Protein AF-A0A7Y2DFK9-F1 (afdb_monomer_lite)

Sequence (100 aa):
VNGAIVAPATYSNHLAGHGIDINVIYGNNEWANSWVLRKYPSVPEPVRHFLKSVIDDPDLRWGGEFRNSDPVHIDDHLNKDMDVWNQRYQAMQRAVQLGN

Radius of gyration: 15.13 Å; chains: 1; bounding box: 36×29×43 Å

Secondary structure (DSSP, 8-state):
-TT-SSPPPTT-HHHHT-EEE--EEETTTEEE-HHHHTTTTSS-HHHHHHHHHHHT-SS-EEGGGSSS--TTEEE--GGGSHHHHHHHHHHHHHHHHH--

Structure (mmCIF, N/CA/C/O backbone):
data_AF-A0A7Y2DFK9-F1
#
_entry.id   AF-A0A7Y2DFK9-F1
#
loop_
_atom_site.group_PDB
_atom_site.id
_atom_site.type_symbol
_atom_site.label_atom_id
_atom_site.label_alt_id
_atom_site.label_comp_id
_atom_site.label_asym_id
_atom_site.label_entity_id
_atom_site.label_seq_id
_atom_site.pdbx_PDB_ins_code
_atom_site.Cartn_x
_atom_site.Cartn_y
_atom_site.Cartn_z
_atom_site.occupancy
_atom_site.B_iso_or_equiv
_atom_site.auth_seq_id
_atom_site.auth_comp_id
_atom_site.auth_asym_id
_atom_site.auth_atom_id
_atom_site.pdbx_PDB_model_num
ATOM 1 N N . VAL A 1 1 ? -3.432 14.226 10.534 1.00 51.69 1 VAL A N 1
ATOM 2 C CA . VAL A 1 1 ? -2.023 13.872 10.246 1.00 51.69 1 VAL A CA 1
ATOM 3 C C . VAL A 1 1 ? -1.338 15.123 9.725 1.00 51.69 1 VAL A C 1
ATOM 5 O O . VAL A 1 1 ? -1.836 15.686 8.757 1.00 51.69 1 VAL A O 1
ATOM 8 N N . ASN A 1 2 ? -0.285 15.613 10.384 1.00 37.16 2 ASN A N 1
ATOM 9 C CA . ASN A 1 2 ? 0.483 16.747 9.856 1.00 37.16 2 ASN A CA 1
ATOM 10 C C . ASN A 1 2 ? 1.266 16.282 8.617 1.00 37.16 2 ASN A C 1
ATOM 12 O O . ASN A 1 2 ? 1.924 15.249 8.680 1.00 37.16 2 ASN A O 1
ATOM 16 N N . GLY A 1 3 ? 1.164 17.015 7.502 1.00 51.38 3 GLY A N 1
ATOM 17 C CA . GLY A 1 3 ? 1.833 16.682 6.233 1.00 51.38 3 GLY A CA 1
ATOM 18 C C . GLY A 1 3 ? 0.955 16.018 5.164 1.00 51.38 3 GLY A C 1
ATOM 19 O O . GLY A 1 3 ? 1.451 15.716 4.083 1.00 51.38 3 GLY A O 1
ATOM 20 N N . ALA A 1 4 ? -0.342 15.815 5.419 1.00 51.59 4 ALA A N 1
ATOM 21 C CA . ALA A 1 4 ? -1.256 15.304 4.400 1.00 51.59 4 ALA A CA 1
ATOM 22 C C . ALA A 1 4 ? -1.539 16.386 3.337 1.00 51.59 4 ALA A C 1
ATOM 24 O O . ALA A 1 4 ? -2.108 17.431 3.646 1.00 51.59 4 ALA A O 1
ATOM 25 N N . ILE A 1 5 ? -1.140 16.132 2.085 1.00 55.94 5 ILE A N 1
ATOM 26 C CA . ILE A 1 5 ? -1.393 17.022 0.932 1.00 55.94 5 ILE A CA 1
ATOM 27 C C . ILE A 1 5 ? -2.887 17.004 0.544 1.00 55.94 5 ILE A C 1
ATOM 29 O O . ILE A 1 5 ? -3.396 17.950 -0.052 1.00 55.94 5 ILE A O 1
ATOM 33 N N . VAL A 1 6 ? -3.609 15.949 0.934 1.00 56.00 6 VAL A N 1
ATOM 34 C CA . VAL A 1 6 ? -5.044 15.757 0.694 1.00 56.00 6 VAL A CA 1
ATOM 35 C C . VAL A 1 6 ? -5.735 15.469 2.026 1.00 56.00 6 VAL A C 1
ATOM 37 O O . VAL A 1 6 ? -5.181 14.766 2.871 1.00 56.00 6 VAL A O 1
ATOM 40 N N . ALA A 1 7 ? -6.941 16.012 2.226 1.00 55.16 7 ALA A N 1
ATOM 41 C CA . ALA A 1 7 ? -7.749 15.704 3.403 1.00 55.16 7 ALA A CA 1
ATOM 42 C C . ALA A 1 7 ? -7.993 14.183 3.475 1.00 55.16 7 ALA A C 1
ATOM 44 O O . ALA A 1 7 ? -8.572 13.625 2.538 1.00 55.16 7 ALA A O 1
ATOM 45 N N . PRO A 1 8 ? -7.563 13.499 4.552 1.00 62.50 8 PRO A N 1
ATOM 46 C CA . PRO A 1 8 ? -7.788 12.069 4.690 1.00 62.50 8 PRO A CA 1
ATOM 47 C C . PRO A 1 8 ? -9.285 11.763 4.710 1.00 62.50 8 PRO A C 1
ATOM 49 O O . PRO A 1 8 ? -10.067 12.499 5.317 1.00 62.50 8 PRO A O 1
ATOM 52 N N . ALA A 1 9 ? -9.682 10.647 4.098 1.00 69.25 9 ALA A N 1
ATOM 53 C CA . ALA A 1 9 ? -11.022 10.111 4.294 1.00 69.25 9 ALA A CA 1
ATOM 54 C C . ALA A 1 9 ? -11.293 9.898 5.794 1.00 69.25 9 ALA A C 1
ATOM 56 O O . ALA A 1 9 ? -10.387 9.526 6.546 1.00 69.25 9 ALA A O 1
ATOM 57 N N . THR A 1 10 ? -12.547 10.080 6.217 1.00 74.25 10 THR A N 1
ATOM 58 C CA . THR A 1 10 ? -12.972 9.941 7.623 1.00 74.25 10 THR A CA 1
ATOM 59 C C . THR A 1 10 ? -12.567 8.590 8.231 1.00 74.25 10 THR A C 1
ATOM 61 O O . THR A 1 10 ? -12.242 8.533 9.410 1.00 74.25 10 THR A O 1
ATOM 64 N N . TYR A 1 11 ? -12.491 7.538 7.404 1.00 85.12 11 TYR A N 1
ATOM 65 C CA . TYR A 1 11 ? -12.041 6.185 7.760 1.00 85.12 11 TYR A CA 1
ATOM 66 C C . TYR A 1 11 ? -10.798 5.763 6.962 1.00 85.12 11 TYR A C 1
ATOM 68 O O . TYR A 1 11 ? -10.760 4.710 6.322 1.00 85.12 11 TYR A O 1
ATOM 76 N N . SER A 1 12 ? -9.785 6.629 6.929 1.00 90.62 12 SER A N 1
ATOM 77 C CA . SER A 1 12 ? -8.494 6.315 6.313 1.00 90.62 12 SER A CA 1
ATOM 78 C C . SER A 1 12 ? -7.739 5.260 7.130 1.00 90.62 12 SER A C 1
ATOM 80 O O . SER A 1 12 ? -7.541 5.428 8.334 1.00 90.62 12 SER A O 1
ATOM 82 N N . ASN A 1 13 ? -7.255 4.195 6.484 1.00 95.00 13 ASN A N 1
ATOM 83 C CA . ASN A 1 13 ? -6.463 3.150 7.147 1.00 95.00 13 ASN A CA 1
ATOM 84 C C . ASN A 1 13 ? -5.117 3.666 7.690 1.00 95.00 13 ASN A C 1
ATOM 86 O O . ASN A 1 13 ? -4.628 3.141 8.690 1.00 95.00 13 ASN A O 1
ATOM 90 N N . HIS A 1 14 ? -4.577 4.771 7.156 1.00 92.88 14 HIS A N 1
ATOM 91 C CA . HIS A 1 14 ? -3.398 5.433 7.734 1.00 92.88 14 HIS A CA 1
ATOM 92 C C . HIS A 1 14 ? -3.629 5.903 9.173 1.00 92.88 14 HIS A C 1
ATOM 94 O O . HIS A 1 14 ? -2.729 5.809 10.004 1.00 92.88 14 HIS A O 1
ATOM 100 N N . LEU A 1 15 ? -4.834 6.392 9.495 1.00 91.19 15 LEU A N 1
ATOM 101 C CA . LEU A 1 15 ? -5.155 6.884 10.841 1.00 91.19 15 LEU A CA 1
ATOM 102 C C . LEU A 1 15 ? -5.168 5.760 11.883 1.00 91.19 15 LEU A C 1
ATOM 104 O O . LEU A 1 15 ? -4.958 6.019 13.068 1.00 91.19 15 LEU A O 1
ATOM 108 N N . ALA A 1 16 ? -5.413 4.529 11.436 1.00 93.69 16 ALA A N 1
ATOM 109 C CA . ALA A 1 16 ? -5.404 3.333 12.262 1.00 93.69 16 ALA A CA 1
ATOM 110 C C . ALA A 1 16 ? -4.051 2.599 12.249 1.00 93.69 16 ALA A C 1
ATOM 112 O O . ALA A 1 16 ? -3.899 1.650 13.009 1.00 93.69 16 ALA A O 1
ATOM 113 N N . GLY A 1 17 ? -3.068 3.036 11.449 1.00 92.44 17 GLY A N 1
ATOM 114 C CA . GLY A 1 17 ? -1.763 2.371 11.313 1.00 92.44 17 GLY A CA 1
ATOM 115 C C . GLY A 1 17 ? -1.752 1.181 10.345 1.00 92.44 17 GLY A C 1
ATOM 116 O O . GLY A 1 17 ? -0.813 0.396 10.365 1.00 92.44 17 GLY A O 1
ATOM 117 N N . HIS A 1 18 ? -2.784 1.050 9.511 1.00 95.75 18 HIS A N 1
ATOM 118 C CA . HIS A 1 18 ? -3.000 -0.074 8.590 1.00 95.75 18 HIS A CA 1
ATOM 119 C C . HIS A 1 18 ? -2.917 0.342 7.110 1.00 95.75 18 HIS A C 1
ATOM 121 O O . HIS A 1 18 ? -3.367 -0.375 6.227 1.00 95.75 18 HIS A O 1
ATOM 127 N N . GLY A 1 19 ? -2.372 1.528 6.830 1.00 95.56 19 GLY A N 1
ATOM 128 C CA . GLY A 1 19 ? -2.133 2.013 5.473 1.00 95.56 19 GLY A CA 1
ATOM 129 C C . GLY A 1 19 ? -0.720 2.562 5.339 1.00 95.56 19 GLY A C 1
ATOM 130 O O . GLY A 1 19 ? -0.254 3.291 6.222 1.00 95.56 19 GLY A O 1
ATOM 131 N N . ILE A 1 20 ? -0.058 2.238 4.232 1.00 96.31 20 ILE A N 1
ATOM 132 C CA . ILE A 1 20 ? 1.254 2.775 3.863 1.00 96.31 20 ILE A CA 1
ATOM 133 C C . ILE A 1 20 ? 1.202 3.384 2.465 1.00 96.31 20 ILE A C 1
ATOM 135 O O . ILE A 1 20 ? 0.503 2.877 1.591 1.00 96.31 20 ILE A O 1
ATOM 139 N N . ASP A 1 21 ? 1.985 4.442 2.266 1.00 97.31 21 ASP A N 1
ATOM 140 C CA . ASP A 1 21 ? 2.234 5.019 0.947 1.00 97.31 21 ASP A CA 1
ATOM 141 C C . ASP A 1 21 ? 3.674 4.729 0.545 1.00 97.31 21 ASP A C 1
ATOM 143 O O . ASP A 1 21 ? 4.607 4.953 1.325 1.00 97.31 21 ASP A O 1
ATOM 147 N N . ILE A 1 22 ? 3.863 4.238 -0.676 1.00 96.94 22 ILE A N 1
ATOM 148 C CA . ILE A 1 22 ? 5.164 3.785 -1.158 1.00 96.94 22 ILE A CA 1
ATOM 149 C C . ILE A 1 22 ? 5.583 4.458 -2.465 1.00 96.94 22 ILE A C 1
ATOM 151 O O . ILE A 1 22 ? 4.779 4.810 -3.327 1.00 96.94 22 ILE A O 1
ATOM 155 N N . ASN A 1 23 ? 6.898 4.554 -2.636 1.00 97.06 23 ASN A N 1
ATOM 156 C CA . ASN A 1 23 ? 7.544 4.598 -3.941 1.00 97.06 23 ASN A CA 1
ATOM 157 C C . ASN A 1 23 ? 8.453 3.368 -4.045 1.00 97.06 23 ASN A C 1
ATOM 159 O O . ASN A 1 23 ? 8.971 2.904 -3.029 1.00 97.06 23 ASN A O 1
ATOM 163 N N . VAL A 1 24 ? 8.681 2.863 -5.256 1.00 97.12 24 VAL A N 1
ATOM 164 C CA . VAL A 1 24 ? 9.547 1.695 -5.473 1.00 97.12 24 VAL A CA 1
ATOM 165 C C . VAL A 1 24 ? 10.854 2.145 -6.109 1.00 97.12 24 VAL A C 1
ATOM 167 O O . VAL A 1 24 ? 10.847 2.733 -7.189 1.00 97.12 24 VAL A O 1
ATOM 170 N N . ILE A 1 25 ? 11.975 1.852 -5.452 1.00 97.44 25 ILE A N 1
ATOM 171 C CA . ILE A 1 25 ? 13.306 1.956 -6.057 1.00 97.44 25 ILE A CA 1
ATOM 172 C C . ILE A 1 25 ? 13.678 0.579 -6.607 1.00 97.44 25 ILE A C 1
ATOM 174 O O . ILE A 1 25 ? 13.514 -0.423 -5.913 1.00 97.44 25 ILE A O 1
ATOM 178 N N . TYR A 1 26 ? 14.153 0.511 -7.849 1.00 95.25 26 TYR A N 1
ATOM 179 C CA . TYR A 1 26 ? 14.497 -0.748 -8.511 1.00 95.25 26 TYR A CA 1
ATOM 180 C C . TYR A 1 26 ? 15.730 -0.597 -9.413 1.00 95.25 26 TYR A C 1
ATOM 182 O O . TYR A 1 26 ? 16.118 0.512 -9.784 1.00 95.25 26 TYR A O 1
ATOM 190 N N . GLY A 1 27 ? 16.362 -1.722 -9.763 1.00 91.88 27 GLY A N 1
ATOM 191 C CA . GLY A 1 27 ? 17.549 -1.737 -10.623 1.00 91.88 27 GLY A CA 1
ATOM 192 C C . GLY A 1 27 ? 18.675 -0.842 -10.089 1.00 91.88 27 GLY A C 1
ATOM 193 O O . GLY A 1 27 ? 19.028 -0.907 -8.913 1.00 91.88 27 GLY A O 1
ATOM 194 N N . ASN A 1 28 ? 19.214 0.021 -10.953 1.00 92.62 28 ASN A N 1
ATOM 195 C CA . ASN A 1 28 ? 20.284 0.967 -10.625 1.00 92.62 28 ASN A CA 1
ATOM 196 C C . ASN A 1 28 ? 19.725 2.306 -10.104 1.00 92.62 28 ASN A C 1
ATOM 198 O O . ASN A 1 28 ? 19.933 3.347 -10.724 1.00 92.62 28 ASN A O 1
ATOM 202 N N . ASN A 1 29 ? 19.022 2.280 -8.965 1.00 93.94 29 ASN A N 1
ATOM 203 C CA . ASN A 1 29 ? 18.366 3.449 -8.351 1.00 93.94 29 ASN A CA 1
ATOM 204 C C . ASN A 1 29 ? 17.303 4.127 -9.235 1.00 93.94 29 ASN A C 1
ATOM 206 O O . ASN A 1 29 ? 17.056 5.330 -9.115 1.00 93.94 29 ASN A O 1
ATOM 210 N N . GLU A 1 30 ? 16.649 3.371 -10.114 1.00 96.25 30 GLU A N 1
ATOM 211 C CA . GLU A 1 30 ? 15.486 3.888 -10.825 1.00 96.25 30 GLU A CA 1
ATOM 212 C C . GLU A 1 30 ? 14.312 4.051 -9.858 1.00 96.25 30 GLU A C 1
ATOM 214 O O . GLU A 1 30 ? 14.144 3.270 -8.921 1.00 96.25 30 GLU A O 1
ATOM 219 N N . TRP A 1 31 ? 13.498 5.079 -10.084 1.00 96.25 31 TRP A N 1
ATOM 220 C CA . TRP A 1 31 ? 12.439 5.485 -9.167 1.00 96.25 31 TRP A CA 1
ATOM 221 C C . TRP A 1 31 ? 11.068 5.339 -9.829 1.00 96.25 31 TRP A C 1
ATOM 223 O O . TRP A 1 31 ? 10.745 6.041 -10.788 1.00 96.25 31 TRP A O 1
ATOM 233 N N . ALA A 1 32 ? 10.207 4.501 -9.256 1.00 97.75 32 ALA A N 1
ATOM 234 C CA . ALA A 1 32 ? 8.791 4.416 -9.590 1.00 97.75 32 ALA A CA 1
ATOM 235 C C . ALA A 1 32 ? 7.942 5.125 -8.526 1.00 97.75 32 ALA A C 1
ATOM 237 O O . ALA A 1 32 ? 7.696 4.601 -7.441 1.00 97.75 32 ALA A O 1
ATOM 238 N N . ASN A 1 33 ? 7.510 6.345 -8.852 1.00 97.56 33 ASN A N 1
ATOM 239 C CA . ASN A 1 33 ? 6.581 7.133 -8.041 1.00 97.56 33 ASN A CA 1
ATOM 240 C C . ASN A 1 33 ? 5.137 6.959 -8.524 1.00 97.56 33 ASN A C 1
ATOM 242 O O . ASN A 1 33 ? 4.888 6.235 -9.487 1.00 97.56 33 ASN A O 1
ATOM 246 N N . SER A 1 34 ? 4.192 7.685 -7.926 1.00 96.94 34 SER A N 1
ATOM 247 C CA . SER A 1 34 ? 2.774 7.680 -8.320 1.00 96.94 34 SER A CA 1
ATOM 248 C C . SER A 1 34 ? 2.528 7.802 -9.836 1.00 96.94 34 SER A C 1
ATOM 250 O O . SER A 1 34 ? 1.616 7.161 -10.361 1.00 96.94 34 SER A O 1
ATOM 252 N N . TRP A 1 35 ? 3.353 8.565 -10.572 1.00 97.06 35 TRP A N 1
ATOM 253 C CA . TRP A 1 35 ? 3.241 8.716 -12.030 1.00 97.06 35 TRP A CA 1
ATOM 254 C C . TRP A 1 35 ? 3.604 7.450 -12.801 1.00 97.06 35 TRP A C 1
ATOM 256 O O . TRP A 1 35 ? 3.049 7.209 -13.876 1.00 97.06 35 TRP A O 1
ATOM 266 N N . VAL A 1 36 ? 4.544 6.667 -12.276 1.00 97.94 36 VAL A N 1
ATOM 267 C CA . VAL A 1 36 ? 4.922 5.366 -12.829 1.00 97.94 36 VAL A CA 1
ATOM 268 C C . VAL A 1 36 ? 3.917 4.312 -12.385 1.00 97.94 36 VAL A C 1
ATOM 270 O O . VAL A 1 36 ? 3.359 3.636 -13.239 1.00 97.94 36 VAL A O 1
ATOM 273 N N . LEU A 1 37 ? 3.626 4.222 -11.083 1.00 98.25 37 LEU A N 1
ATOM 274 C CA . LEU A 1 37 ? 2.771 3.179 -10.505 1.00 98.25 37 LEU A CA 1
ATOM 275 C C . LEU A 1 37 ? 1.363 3.163 -11.120 1.00 98.25 37 LEU A C 1
ATOM 277 O O . LEU A 1 37 ? 0.850 2.092 -11.434 1.00 98.25 37 LEU A O 1
ATOM 281 N N . ARG A 1 38 ? 0.774 4.329 -11.429 1.00 97.56 38 ARG A N 1
ATOM 282 C CA . ARG A 1 38 ? -0.546 4.399 -12.089 1.00 97.56 38 ARG A CA 1
ATOM 283 C C . ARG A 1 38 ? -0.611 3.781 -13.491 1.00 97.56 38 ARG A C 1
ATOM 285 O O . ARG A 1 38 ? -1.691 3.700 -14.062 1.00 97.56 38 ARG A O 1
ATOM 292 N N . LYS A 1 39 ? 0.533 3.463 -14.107 1.00 98.00 39 LYS A N 1
ATOM 293 C CA . LYS A 1 39 ? 0.594 2.889 -15.460 1.00 98.00 39 LYS A CA 1
ATOM 294 C C . LYS A 1 39 ? 0.484 1.367 -15.452 1.00 98.00 39 LYS A C 1
ATOM 296 O O . LYS A 1 39 ? 0.609 0.775 -16.519 1.00 98.00 39 LYS A O 1
ATOM 301 N N . TYR A 1 40 ? 0.303 0.731 -14.291 1.00 97.75 40 TYR A N 1
ATOM 302 C CA . TYR A 1 40 ? 0.136 -0.718 -14.192 1.00 97.75 40 TYR A CA 1
ATOM 303 C C . TYR A 1 40 ? -0.928 -1.229 -15.188 1.00 97.75 40 TYR A C 1
ATOM 305 O O . TYR A 1 40 ? -1.959 -0.577 -15.349 1.00 97.75 40 TYR A O 1
ATOM 313 N N . PRO A 1 41 ? -0.691 -2.357 -15.891 1.00 97.62 41 PRO A N 1
ATOM 314 C CA . PRO A 1 41 ? 0.478 -3.247 -15.807 1.00 97.62 41 PRO A CA 1
ATOM 315 C C . PRO A 1 41 ? 1.695 -2.796 -16.644 1.00 97.62 41 PRO A C 1
ATOM 317 O O . PRO A 1 41 ? 2.745 -3.442 -16.612 1.00 97.62 41 PRO A O 1
ATOM 320 N N . SER A 1 42 ? 1.595 -1.682 -17.370 1.00 98.19 42 SER A N 1
ATOM 321 C CA . SER A 1 42 ? 2.643 -1.105 -18.231 1.00 98.19 42 SER A CA 1
ATOM 322 C C . SER A 1 42 ? 3.705 -0.325 -17.438 1.00 98.19 42 SER A C 1
ATOM 324 O O . SER A 1 42 ? 4.000 0.839 -17.716 1.00 98.19 42 SER A O 1
ATOM 326 N N . VAL A 1 43 ? 4.284 -0.981 -16.434 1.00 97.88 43 VAL A N 1
ATOM 327 C CA . VAL A 1 43 ? 5.397 -0.498 -15.600 1.00 97.88 43 VAL A CA 1
ATOM 328 C C . VAL A 1 43 ? 6.636 -1.386 -15.805 1.00 97.88 43 VAL A C 1
ATOM 330 O O . VAL A 1 43 ? 6.511 -2.472 -16.387 1.00 97.88 43 VAL A O 1
ATOM 333 N N . PRO A 1 44 ? 7.833 -0.959 -15.355 1.00 98.00 44 PRO A N 1
ATOM 334 C CA . PRO A 1 44 ? 9.034 -1.793 -15.378 1.00 98.00 44 PRO A CA 1
ATOM 335 C C . PRO A 1 44 ? 8.794 -3.157 -14.727 1.00 98.00 44 PRO A C 1
ATOM 337 O O . PRO A 1 44 ? 8.051 -3.268 -13.754 1.00 98.00 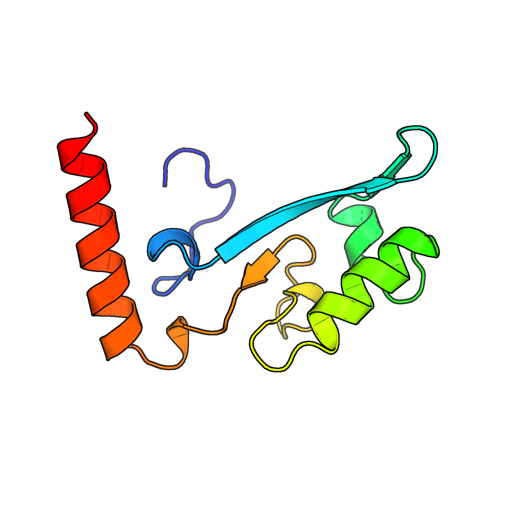44 PRO A O 1
ATOM 340 N N . GLU A 1 45 ? 9.417 -4.203 -15.264 1.00 97.94 45 GLU A N 1
ATOM 341 C CA . GLU A 1 45 ? 9.132 -5.590 -14.878 1.00 97.94 45 GLU A CA 1
ATOM 342 C C . GLU A 1 45 ? 9.325 -5.881 -13.373 1.00 97.94 45 GLU A C 1
ATOM 344 O O . GLU A 1 45 ? 8.389 -6.427 -12.782 1.00 97.94 45 GLU A O 1
ATOM 349 N N . PRO A 1 46 ? 10.392 -5.402 -12.698 1.00 97.69 46 PRO A N 1
ATOM 350 C CA . PRO A 1 46 ? 10.524 -5.557 -11.246 1.00 97.69 46 PRO A CA 1
ATOM 351 C C . PRO A 1 46 ? 9.390 -4.887 -10.455 1.00 97.69 46 PRO A C 1
ATOM 353 O O . PRO A 1 46 ? 8.859 -5.464 -9.507 1.00 97.69 46 PRO A O 1
ATOM 356 N N . VAL A 1 47 ? 8.970 -3.688 -10.874 1.00 98.25 47 VAL A N 1
ATOM 357 C CA . VAL A 1 47 ? 7.864 -2.946 -10.246 1.00 98.25 47 VAL A CA 1
ATOM 358 C C . VAL A 1 47 ? 6.543 -3.677 -10.465 1.00 98.25 47 VAL A C 1
ATOM 360 O O . VAL A 1 47 ? 5.740 -3.793 -9.543 1.00 98.25 47 VAL A O 1
ATOM 363 N N . ARG A 1 48 ? 6.322 -4.218 -11.669 1.00 98.44 48 ARG A N 1
ATOM 364 C CA . ARG A 1 48 ? 5.126 -5.005 -11.988 1.00 98.44 48 ARG A CA 1
ATOM 365 C C . ARG A 1 48 ? 5.041 -6.251 -11.115 1.00 98.44 48 ARG A C 1
ATOM 367 O O . ARG A 1 48 ? 3.952 -6.554 -10.643 1.00 98.44 48 ARG A O 1
ATOM 374 N N . HIS A 1 49 ? 6.148 -6.963 -10.913 1.00 98.31 49 HIS A N 1
ATOM 375 C CA . HIS A 1 49 ? 6.182 -8.154 -10.061 1.00 98.31 49 HIS A CA 1
ATOM 376 C C . HIS A 1 49 ? 5.892 -7.825 -8.600 1.00 98.31 49 HIS A C 1
ATOM 378 O O . HIS A 1 49 ? 5.069 -8.503 -7.994 1.00 98.31 49 HIS A O 1
ATOM 384 N N . PHE A 1 50 ? 6.479 -6.749 -8.073 1.00 98.12 50 PHE A N 1
ATOM 385 C CA . PHE A 1 50 ? 6.170 -6.274 -6.726 1.00 98.12 50 PHE A CA 1
ATOM 386 C C . PHE A 1 50 ? 4.686 -5.898 -6.568 1.00 98.12 50 PHE A C 1
ATOM 388 O O . PHE A 1 50 ? 4.016 -6.369 -5.652 1.00 98.12 50 PHE A O 1
ATOM 395 N N . LEU A 1 51 ? 4.134 -5.093 -7.483 1.00 98.44 51 LEU A N 1
ATOM 396 C CA . LEU A 1 51 ? 2.716 -4.721 -7.419 1.00 98.44 51 LEU A CA 1
ATOM 397 C C . LEU A 1 51 ? 1.815 -5.949 -7.564 1.00 98.44 51 LEU A C 1
ATOM 399 O O . LEU A 1 51 ? 0.839 -6.081 -6.836 1.00 98.44 51 LEU A O 1
ATOM 403 N N . LYS A 1 52 ? 2.171 -6.883 -8.452 1.00 98.50 52 LYS A N 1
ATOM 404 C CA . LYS A 1 52 ? 1.436 -8.136 -8.618 1.00 98.50 52 LYS A CA 1
ATOM 405 C C . LYS A 1 52 ? 1.454 -8.989 -7.348 1.00 98.50 52 LYS A C 1
ATOM 407 O O . LYS A 1 52 ? 0.412 -9.526 -7.013 1.00 98.50 52 LYS A O 1
ATOM 412 N N . SER A 1 53 ? 2.570 -9.077 -6.619 1.00 98.50 53 SER A N 1
ATOM 413 C CA . SER A 1 53 ? 2.586 -9.816 -5.349 1.00 98.50 53 SER A CA 1
ATOM 414 C C . SER A 1 53 ? 1.694 -9.184 -4.283 1.00 98.50 53 SER A C 1
ATOM 416 O O . SER A 1 53 ? 1.141 -9.916 -3.481 1.00 98.50 53 SER A O 1
ATOM 418 N N . VAL A 1 54 ? 1.523 -7.855 -4.290 1.00 98.38 54 VAL A N 1
ATOM 419 C CA . VAL A 1 54 ? 0.564 -7.181 -3.396 1.00 98.38 54 VAL A CA 1
ATOM 420 C C . VAL A 1 54 ? -0.876 -7.431 -3.851 1.00 98.38 54 VAL A C 1
ATOM 422 O O . VAL A 1 54 ? -1.738 -7.671 -3.021 1.00 98.38 54 VAL A O 1
ATOM 425 N N . ILE A 1 55 ? -1.144 -7.379 -5.160 1.00 98.19 55 ILE A N 1
ATOM 426 C CA . ILE A 1 55 ? -2.480 -7.621 -5.735 1.00 98.19 55 ILE A CA 1
ATOM 427 C C . ILE A 1 55 ? -2.939 -9.072 -5.527 1.00 98.19 55 ILE A C 1
ATOM 429 O O . ILE A 1 55 ? -4.123 -9.311 -5.312 1.00 98.19 55 ILE A O 1
ATOM 433 N N . ASP A 1 56 ? -2.022 -10.034 -5.637 1.00 98.38 56 ASP A N 1
ATOM 434 C CA . ASP A 1 56 ? -2.319 -11.464 -5.505 1.00 98.38 56 ASP A CA 1
ATOM 435 C C . ASP A 1 56 ? -2.384 -11.928 -4.033 1.00 98.38 56 ASP A C 1
ATOM 437 O O . ASP A 1 56 ? -2.765 -13.071 -3.772 1.00 98.38 56 ASP A O 1
ATOM 441 N N . ASP A 1 57 ? -1.993 -11.078 -3.079 1.00 98.38 57 ASP A N 1
ATOM 442 C CA . ASP A 1 57 ? -2.066 -11.382 -1.651 1.00 98.38 57 ASP A CA 1
ATOM 443 C C . ASP A 1 57 ? -3.531 -11.322 -1.166 1.00 98.38 57 ASP A C 1
ATOM 445 O O . ASP A 1 57 ? -4.252 -10.381 -1.503 1.00 98.38 57 ASP A O 1
ATOM 449 N N . PRO A 1 58 ? -4.014 -12.322 -0.403 1.00 97.00 58 PRO A N 1
ATOM 450 C CA . PRO A 1 58 ? -5.417 -12.387 0.006 1.00 97.00 58 PRO A CA 1
ATOM 451 C C . PRO A 1 58 ? -5.812 -11.338 1.054 1.00 97.00 58 PRO A C 1
ATOM 453 O O . PRO A 1 58 ? -7.004 -11.046 1.187 1.00 97.00 58 PRO A O 1
ATOM 456 N N . ASP A 1 59 ? -4.844 -10.804 1.797 1.00 97.38 59 ASP A N 1
ATOM 457 C CA . ASP A 1 59 ? -5.070 -9.908 2.928 1.00 97.38 59 ASP A CA 1
ATOM 458 C C . ASP A 1 59 ? -4.735 -8.453 2.585 1.00 97.38 59 ASP A C 1
ATOM 460 O O . ASP A 1 59 ? -5.167 -7.546 3.294 1.00 97.38 59 ASP A O 1
ATOM 464 N N . LEU A 1 60 ? -4.001 -8.209 1.496 1.00 98.06 60 LEU A N 1
ATOM 465 C CA . LEU A 1 60 ? -3.613 -6.869 1.067 1.00 98.06 60 LEU A CA 1
ATOM 466 C C . LEU A 1 60 ? -4.443 -6.353 -0.105 1.00 98.06 60 LEU A C 1
ATOM 468 O O . LEU A 1 60 ? -5.048 -7.076 -0.895 1.00 98.06 60 LEU A O 1
ATOM 472 N N . ARG A 1 61 ? -4.435 -5.031 -0.240 1.00 98.00 61 ARG A N 1
ATOM 473 C CA . ARG A 1 61 ? -4.943 -4.322 -1.404 1.00 98.00 61 ARG A CA 1
ATOM 474 C C . ARG A 1 61 ? -3.958 -3.261 -1.829 1.00 98.00 61 ARG A C 1
ATOM 476 O O . ARG A 1 61 ? -3.381 -2.558 -1.003 1.00 98.00 61 ARG A O 1
ATOM 483 N N . TRP A 1 62 ? -3.857 -3.074 -3.134 1.00 98.44 62 TRP A N 1
ATOM 484 C CA . TRP A 1 62 ? -3.156 -1.942 -3.715 1.00 98.44 62 TRP A CA 1
ATOM 485 C C . TRP A 1 62 ? -4.158 -0.891 -4.200 1.00 98.44 62 TRP A C 1
ATOM 487 O O . TRP A 1 62 ? -5.095 -1.199 -4.940 1.00 98.44 62 TRP A O 1
ATOM 497 N N . GLY A 1 63 ? -3.948 0.366 -3.814 1.00 97.38 63 GLY A N 1
ATOM 498 C CA . GLY A 1 63 ? -4.859 1.469 -4.111 1.00 97.38 63 GLY A CA 1
ATOM 499 C C . GLY A 1 63 ? -4.971 1.823 -5.593 1.00 97.38 63 GLY A C 1
ATOM 500 O O . GLY A 1 63 ? -5.922 2.494 -5.996 1.00 97.38 63 GLY A O 1
ATOM 501 N N . GLY A 1 64 ? -4.065 1.324 -6.437 1.00 97.06 64 GLY A N 1
ATOM 502 C CA . GLY A 1 64 ? -4.180 1.450 -7.889 1.00 97.06 64 GLY A CA 1
ATOM 503 C C . GLY A 1 64 ? -5.447 0.811 -8.471 1.00 97.06 64 GLY A C 1
ATOM 504 O O . GLY A 1 64 ? -5.982 1.352 -9.438 1.00 97.06 64 GLY A O 1
ATOM 505 N N . GLU A 1 65 ? -5.966 -0.252 -7.839 1.00 96.81 65 GLU A N 1
ATOM 506 C CA . GLU A 1 65 ? -7.197 -0.970 -8.228 1.00 96.81 65 GLU A CA 1
ATOM 507 C C . GLU A 1 65 ? -8.481 -0.322 -7.667 1.00 96.81 65 GLU A C 1
ATOM 509 O O . GLU A 1 65 ? -9.598 -0.773 -7.931 1.00 96.81 65 GLU A O 1
ATOM 514 N N . PHE A 1 66 ? -8.365 0.737 -6.858 1.00 95.00 66 PHE A N 1
ATOM 515 C CA . PHE A 1 66 ? -9.532 1.396 -6.276 1.00 95.00 66 PHE A CA 1
ATOM 516 C C . PHE A 1 66 ? -10.291 2.214 -7.326 1.00 95.00 66 PHE A C 1
ATOM 518 O O . PHE A 1 66 ? -9.708 2.793 -8.241 1.00 95.00 66 PHE A O 1
ATOM 525 N N . ARG A 1 67 ? -11.613 2.359 -7.136 1.00 92.88 67 ARG A N 1
ATOM 526 C CA . ARG A 1 67 ? -12.470 3.197 -8.002 1.00 92.88 67 ARG A CA 1
ATOM 527 C C . ARG A 1 67 ? -11.918 4.619 -8.160 1.00 92.88 67 ARG A C 1
ATOM 529 O O . ARG A 1 67 ? -11.954 5.177 -9.251 1.00 92.88 67 ARG A O 1
ATOM 536 N N . ASN A 1 68 ? -11.434 5.188 -7.058 1.00 91.31 68 ASN A N 1
ATOM 537 C CA . ASN A 1 68 ? -10.633 6.404 -7.055 1.00 91.31 68 ASN A CA 1
ATOM 538 C C . ASN A 1 68 ? -9.186 5.965 -6.843 1.00 91.31 68 ASN A C 1
ATOM 540 O O . ASN A 1 68 ? -8.799 5.695 -5.709 1.00 91.31 68 ASN A O 1
ATOM 544 N N . SER A 1 69 ? -8.448 5.822 -7.940 1.00 94.50 69 SER A N 1
ATOM 545 C CA . SER A 1 69 ? -7.110 5.234 -7.926 1.00 94.50 69 SER A CA 1
ATOM 546 C C . SER A 1 69 ? -6.154 6.032 -7.034 1.00 94.50 69 SER A C 1
ATOM 548 O O . SER A 1 69 ? -6.010 7.246 -7.203 1.00 94.50 69 SER A O 1
ATOM 550 N N . ASP A 1 70 ? -5.494 5.330 -6.115 1.00 95.75 70 ASP A N 1
ATOM 551 C CA . ASP A 1 70 ? -4.422 5.833 -5.258 1.00 95.75 70 ASP A CA 1
ATOM 552 C C . ASP A 1 70 ? -3.191 4.914 -5.391 1.00 95.75 70 ASP A C 1
ATOM 554 O O . ASP A 1 70 ? -3.001 3.971 -4.623 1.00 95.75 70 ASP A O 1
ATOM 558 N N . PRO A 1 71 ? -2.368 5.111 -6.431 1.00 97.56 71 PRO A N 1
ATOM 559 C CA . PRO A 1 71 ? -1.382 4.125 -6.870 1.00 97.56 71 PRO A CA 1
ATOM 560 C C . PRO A 1 71 ? -0.177 3.978 -5.930 1.00 97.56 71 PRO A C 1
ATOM 562 O O . PRO A 1 71 ? 0.650 3.097 -6.157 1.00 97.56 71 PRO A O 1
ATOM 565 N N . VAL A 1 72 ? -0.039 4.835 -4.916 1.00 97.69 72 VAL A N 1
ATOM 566 C CA . VAL A 1 72 ? 1.011 4.712 -3.890 1.00 97.69 72 VAL A CA 1
ATOM 567 C C . VAL A 1 72 ? 0.535 3.937 -2.666 1.00 97.69 72 VAL A C 1
ATOM 569 O O . VAL A 1 72 ? 1.372 3.481 -1.895 1.00 97.69 72 VAL A O 1
ATOM 572 N N . HIS A 1 73 ? -0.776 3.773 -2.506 1.00 98.12 73 HIS A N 1
ATOM 573 C CA . HIS A 1 73 ? -1.384 3.254 -1.295 1.00 98.12 73 HIS A CA 1
ATOM 574 C C . HIS A 1 73 ? -1.401 1.723 -1.260 1.00 98.12 73 HIS A C 1
ATOM 576 O O . HIS A 1 73 ? -1.736 1.070 -2.253 1.00 98.12 73 HIS A O 1
ATOM 582 N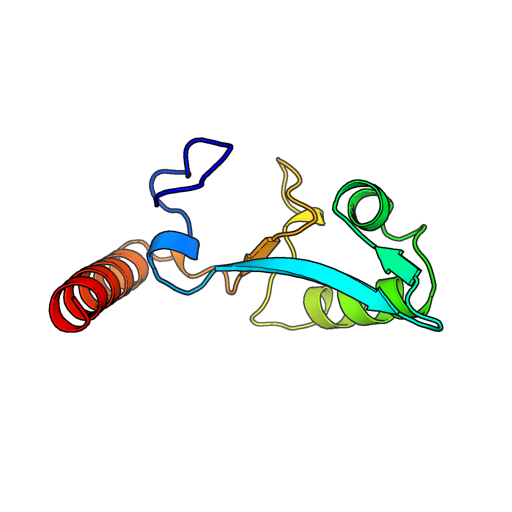 N . ILE A 1 74 ? -1.097 1.149 -0.099 1.00 98.31 74 ILE A N 1
ATOM 583 C CA . ILE A 1 74 ? -1.324 -0.262 0.231 1.00 98.31 74 ILE A CA 1
ATOM 584 C C . ILE A 1 74 ? -1.981 -0.330 1.612 1.00 98.31 74 ILE A C 1
ATOM 586 O O . ILE A 1 74 ? -1.530 0.341 2.544 1.00 98.31 74 ILE A O 1
ATOM 590 N N . ASP A 1 75 ? -3.017 -1.156 1.750 1.00 97.88 75 ASP A N 1
ATOM 591 C CA . ASP A 1 75 ? -3.664 -1.455 3.032 1.00 97.88 75 ASP A CA 1
ATOM 592 C C . ASP A 1 75 ? -4.158 -2.905 3.107 1.00 97.88 75 ASP A C 1
ATOM 594 O O . ASP A 1 75 ? -4.033 -3.662 2.148 1.00 97.88 75 ASP A O 1
ATOM 598 N N . ASP A 1 76 ? -4.729 -3.275 4.252 1.00 97.50 76 ASP A N 1
ATOM 599 C CA . ASP A 1 76 ? -5.320 -4.589 4.535 1.00 97.50 76 ASP A CA 1
ATOM 600 C C . ASP A 1 76 ? -6.862 -4.567 4.609 1.00 97.50 76 ASP A C 1
ATOM 602 O O . ASP A 1 76 ? -7.505 -5.457 5.165 1.00 97.50 76 ASP A O 1
ATOM 606 N N . HIS A 1 77 ? -7.490 -3.510 4.087 1.00 96.00 77 HIS A N 1
ATOM 607 C CA . HIS A 1 77 ? -8.940 -3.315 4.135 1.00 96.00 77 HIS A CA 1
ATOM 608 C C . HIS A 1 77 ? -9.561 -3.242 5.547 1.00 96.00 77 HIS A C 1
ATOM 610 O O . HIS A 1 77 ? -10.771 -3.456 5.679 1.00 96.00 77 HIS A O 1
ATOM 616 N N . LEU A 1 78 ? -8.801 -2.877 6.591 1.00 96.81 78 LEU A N 1
ATOM 617 C CA . LEU A 1 78 ? -9.317 -2.743 7.964 1.00 96.81 78 LEU A CA 1
ATOM 618 C C . LEU A 1 78 ? -10.627 -1.937 8.051 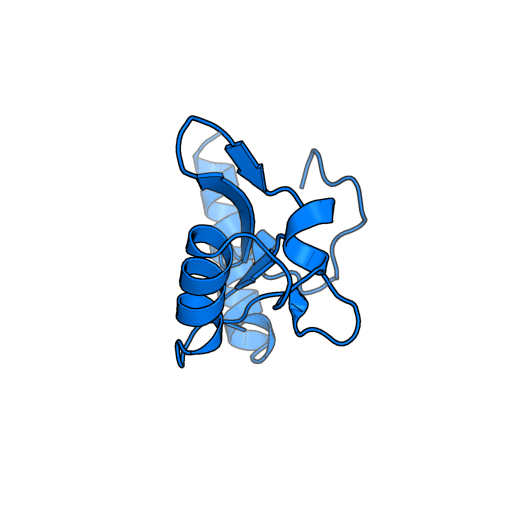1.00 96.81 78 LEU A C 1
ATOM 620 O O . LEU A 1 78 ? -11.564 -2.334 8.740 1.00 96.81 78 LEU A O 1
ATOM 624 N N . ASN A 1 79 ? -10.721 -0.819 7.32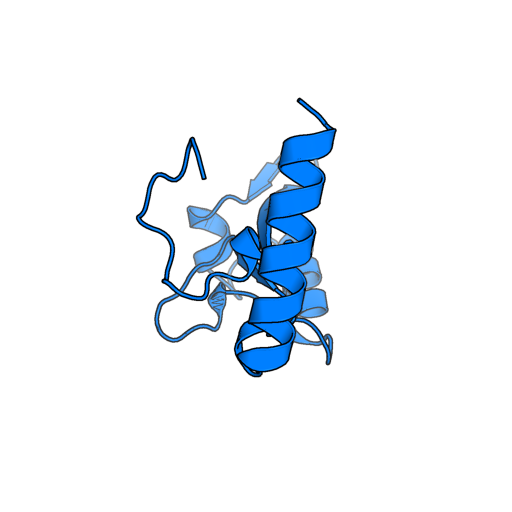7 1.00 94.38 79 ASN A N 1
ATOM 625 C CA . ASN A 1 79 ? -11.898 0.057 7.305 1.00 94.38 79 ASN A CA 1
ATOM 626 C C . ASN A 1 79 ? -13.193 -0.568 6.752 1.00 94.38 79 ASN A C 1
ATOM 628 O O . ASN A 1 79 ? -14.231 0.096 6.782 1.00 94.38 79 ASN A O 1
ATOM 632 N N . LYS A 1 80 ? -13.172 -1.817 6.271 1.00 94.69 80 LYS A N 1
ATOM 633 C CA . LYS A 1 80 ? -14.394 -2.581 5.981 1.00 94.69 80 LYS A CA 1
ATOM 634 C C . LYS A 1 80 ? -15.209 -2.854 7.242 1.00 94.69 80 LYS A C 1
ATOM 636 O O . LYS A 1 80 ? -16.435 -2.896 7.173 1.00 94.69 80 LYS A O 1
ATOM 641 N N . ASP A 1 81 ? -14.526 -3.042 8.368 1.00 95.62 81 ASP A N 1
ATOM 642 C CA . ASP A 1 81 ? -15.128 -3.213 9.683 1.00 95.62 81 ASP A CA 1
ATOM 643 C C . ASP A 1 81 ? -14.879 -1.950 10.514 1.00 95.62 81 ASP A C 1
ATOM 645 O O . ASP A 1 81 ? -13.779 -1.689 11.006 1.00 95.62 81 ASP A O 1
ATOM 649 N N . MET A 1 82 ? -15.921 -1.129 10.645 1.00 93.00 82 MET A N 1
ATOM 650 C CA . MET A 1 82 ? -15.824 0.159 11.330 1.00 93.00 82 MET A CA 1
ATOM 651 C C . MET A 1 82 ? -15.562 0.011 12.830 1.00 93.00 82 MET A C 1
ATOM 653 O O . MET A 1 82 ? -14.924 0.886 13.419 1.00 93.00 82 MET A O 1
ATOM 657 N N . ASP A 1 83 ? -16.015 -1.076 13.454 1.00 95.25 83 ASP A N 1
ATOM 658 C CA . ASP A 1 83 ? -15.816 -1.296 14.883 1.00 95.25 83 ASP A CA 1
ATOM 659 C C . ASP A 1 83 ? -14.359 -1.664 15.160 1.00 95.25 83 ASP A C 1
ATOM 661 O O . ASP A 1 83 ? -13.722 -1.073 16.040 1.00 95.25 83 ASP A O 1
ATOM 665 N N . VAL A 1 84 ? -13.794 -2.568 14.356 1.00 95.81 84 VAL A N 1
ATOM 666 C CA . VAL A 1 84 ? -12.374 -2.936 14.453 1.00 95.81 84 VAL A CA 1
ATOM 667 C C . VAL A 1 84 ? -11.483 -1.743 14.090 1.00 95.81 84 VAL A C 1
ATOM 669 O O . VAL A 1 84 ? -10.508 -1.462 14.797 1.00 95.81 84 VAL A O 1
ATOM 672 N N . TRP A 1 85 ? -11.842 -0.977 13.055 1.00 96.50 85 TRP A N 1
ATOM 673 C CA . TRP A 1 85 ? -11.121 0.242 12.687 1.00 96.50 85 TRP A CA 1
ATOM 674 C C . TRP A 1 85 ? -11.112 1.266 13.828 1.00 96.50 85 TRP A C 1
ATOM 676 O O . TRP A 1 85 ? -10.051 1.783 14.178 1.00 96.50 85 TRP A O 1
ATOM 686 N N . ASN A 1 86 ? -12.260 1.518 14.467 1.00 94.12 86 ASN A N 1
ATOM 687 C CA . ASN A 1 86 ? -12.361 2.464 15.582 1.00 94.12 86 ASN A CA 1
ATOM 688 C C . ASN A 1 86 ? -11.487 2.041 16.768 1.00 94.12 86 ASN A C 1
ATOM 690 O O . ASN A 1 86 ? -10.815 2.880 17.373 1.00 94.12 86 ASN A O 1
ATOM 694 N N . GLN A 1 87 ? -11.452 0.745 17.089 1.00 94.69 87 GLN A N 1
ATOM 695 C CA . GLN A 1 87 ? -10.590 0.220 18.150 1.00 94.69 87 GLN A CA 1
ATOM 696 C C . GLN A 1 87 ? -9.107 0.471 17.847 1.00 94.69 87 GLN A C 1
ATOM 698 O O . GLN A 1 87 ? -8.371 0.959 18.711 1.00 94.69 87 GLN A O 1
ATOM 703 N N . ARG A 1 88 ? -8.669 0.198 16.610 1.00 94.19 88 ARG A N 1
ATOM 704 C CA . ARG A 1 88 ? -7.283 0.426 16.172 1.00 94.19 88 ARG A CA 1
ATOM 705 C C . ARG A 1 88 ? -6.924 1.904 16.116 1.00 94.19 88 ARG A C 1
ATOM 707 O O . ARG A 1 88 ? -5.873 2.287 16.626 1.00 94.19 88 ARG A O 1
ATOM 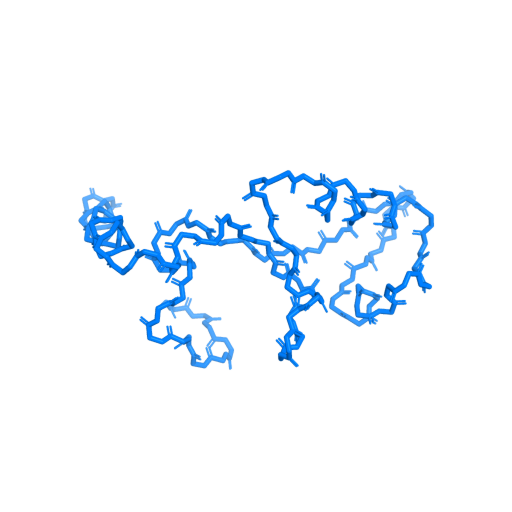714 N N . TYR A 1 89 ? -7.816 2.743 15.597 1.00 93.06 89 TYR A N 1
ATOM 715 C CA . TYR A 1 89 ? -7.657 4.194 15.595 1.00 93.06 89 TYR A CA 1
ATOM 716 C C . TYR A 1 89 ? -7.408 4.732 17.010 1.00 93.06 89 TYR A C 1
ATOM 718 O O . TYR A 1 89 ? -6.416 5.424 17.240 1.00 93.06 89 TYR A O 1
ATOM 726 N N . GLN A 1 90 ? -8.251 4.365 17.981 1.00 93.00 90 GLN A N 1
ATOM 727 C CA . GLN A 1 90 ? -8.103 4.801 19.375 1.00 93.00 90 GLN A CA 1
ATOM 728 C C . GLN A 1 90 ? -6.789 4.317 19.999 1.00 93.00 90 GLN A C 1
ATOM 730 O O . GLN A 1 90 ? -6.128 5.080 20.707 1.00 93.00 90 GLN A O 1
ATOM 735 N N . ALA A 1 91 ? -6.384 3.072 19.724 1.00 92.00 91 ALA A N 1
ATOM 736 C CA . ALA A 1 91 ? -5.100 2.546 20.178 1.00 92.00 91 ALA A CA 1
ATOM 737 C C . ALA A 1 91 ? -3.923 3.365 19.617 1.00 92.00 91 ALA A C 1
ATOM 739 O O . ALA A 1 91 ? -3.037 3.759 20.377 1.00 92.00 91 ALA A O 1
ATOM 740 N N . MET A 1 92 ? -3.957 3.699 18.322 1.00 89.00 92 MET A N 1
ATOM 741 C CA . MET A 1 92 ? -2.933 4.527 17.682 1.00 89.00 92 MET A CA 1
ATOM 742 C C . MET A 1 92 ? -2.880 5.947 18.245 1.00 89.00 92 MET A C 1
ATOM 744 O O . MET A 1 92 ? -1.792 6.438 18.542 1.00 89.00 92 MET A O 1
ATOM 748 N N . GLN A 1 93 ? -4.029 6.602 18.453 1.00 85.94 93 GLN A N 1
ATOM 749 C CA . GLN A 1 93 ? -4.047 7.960 19.011 1.00 85.94 93 GLN A CA 1
ATOM 750 C C . GLN A 1 93 ? -3.456 8.006 20.428 1.00 85.94 93 GLN A C 1
ATOM 752 O O . GLN A 1 93 ? -2.722 8.937 20.754 1.00 85.94 93 GLN A O 1
ATOM 757 N N . ARG A 1 94 ? -3.716 6.986 21.258 1.00 87.50 94 ARG A N 1
ATOM 758 C CA . ARG A 1 94 ? -3.112 6.876 22.597 1.00 87.50 94 ARG A CA 1
ATOM 759 C C . ARG A 1 94 ? -1.608 6.630 22.532 1.00 87.50 94 ARG A C 1
ATOM 761 O O . ARG A 1 94 ? -0.866 7.265 23.271 1.00 87.50 94 ARG A O 1
ATOM 768 N N . ALA A 1 95 ? -1.149 5.742 21.650 1.00 82.00 95 ALA A N 1
ATOM 769 C CA . ALA A 1 95 ? 0.276 5.457 21.492 1.00 82.00 95 ALA A CA 1
ATOM 770 C C . ALA A 1 95 ? 1.074 6.711 21.091 1.00 82.00 95 ALA A C 1
ATOM 772 O O . ALA A 1 95 ? 2.128 6.972 21.664 1.00 82.00 95 ALA A O 1
ATOM 773 N N . VAL A 1 96 ? 0.540 7.529 20.176 1.00 77.12 96 VAL A N 1
ATOM 774 C CA . VAL A 1 96 ? 1.162 8.806 19.777 1.00 77.12 96 VAL A CA 1
ATOM 775 C C . VAL A 1 96 ? 1.258 9.786 20.951 1.00 77.12 96 VAL A C 1
ATOM 777 O O . VAL A 1 96 ? 2.248 10.499 21.067 1.00 77.12 96 VAL A O 1
ATOM 780 N N . GLN A 1 97 ? 0.265 9.820 21.841 1.00 72.12 97 GLN A N 1
ATOM 781 C CA . GLN A 1 97 ? 0.291 10.693 23.021 1.00 72.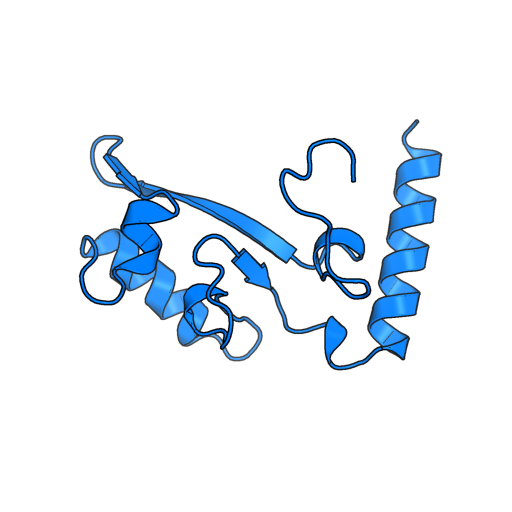12 97 GLN A CA 1
ATOM 782 C C . GLN A 1 97 ? 1.332 10.271 24.067 1.00 72.12 97 GLN A C 1
ATOM 784 O O . GLN A 1 97 ? 1.801 11.123 24.806 1.00 72.12 97 GLN A O 1
ATOM 789 N N . LEU A 1 98 ? 1.689 8.985 24.134 1.00 66.38 98 LEU A N 1
ATOM 790 C CA . LEU A 1 98 ? 2.675 8.458 25.090 1.00 66.38 98 LEU A CA 1
ATOM 791 C C . LEU A 1 98 ? 4.129 8.577 24.607 1.00 66.38 98 LEU A C 1
ATOM 793 O O . LEU A 1 98 ? 5.046 8.402 25.404 1.00 66.38 98 LEU A O 1
ATOM 797 N N . GLY A 1 99 ? 4.340 8.802 23.309 1.00 57.28 99 GLY A N 1
ATOM 798 C CA . GLY A 1 99 ? 5.666 8.962 22.703 1.00 57.28 99 GLY A CA 1
ATOM 799 C C . GLY A 1 99 ? 6.141 10.413 22.572 1.00 57.28 99 GLY A C 1
ATOM 800 O O . GLY A 1 99 ? 7.240 10.626 22.063 1.00 57.28 99 GLY A O 1
ATOM 801 N N . ASN A 1 100 ? 5.320 11.379 22.996 1.00 49.62 100 ASN A N 1
ATOM 802 C CA . ASN A 1 100 ? 5.627 12.813 23.054 1.00 49.62 100 ASN A CA 1
ATOM 803 C C . ASN A 1 100 ? 5.768 13.271 24.509 1.00 49.62 100 ASN A C 1
ATOM 805 O O . ASN A 1 100 ? 6.418 14.319 24.717 1.00 49.62 100 ASN A O 1
#

Foldseek 3Di:
DPPDPDDADPLHVVLLVFKDFDWDQDDPRDTRHPVQQLVPPPHPPVSNVVQVVQVPDPQKDAQSPPPPRDRRMMGRPQSVDVVSSVVSSVVSVVVVVVVD

pLDDT: mean 90.16, std 13.97, range [37.16, 98.5]